Protein AF-A0AAN9S935-F1 (afdb_monomer)

Sequence (114 aa):
MKSKIKRIPAVYLKWLLQHFHIDMVIRKMLETLDDPFTRFLEPEKFRSLRSENRGVLTGVGLSIDYPTKADVQASGLVISASPRGLAYRVGVSSGDVILLIDDMGLYDAAERLQ

Organism: Psophocarpus tetragonolobus (NCBI:txid3891)

InterPro domains:
  IPR036034 PDZ superfamily [G3DSA:2.30.42.10] (58-105)
  IPR036034 PDZ superfamily [SSF50156] (33-109)

Structure (mmCIF, N/CA/C/O backbone):
data_AF-A0AAN9S935-F1
#
_entry.id   AF-A0AAN9S935-F1
#
loop_
_atom_site.group_PDB
_atom_site.id
_atom_site.type_symbol
_atom_site.label_atom_id
_atom_site.label_alt_id
_atom_site.label_comp_id
_atom_site.label_asym_id
_atom_site.label_entity_id
_atom_site.label_seq_id
_atom_site.pdbx_PDB_ins_code
_atom_site.Cartn_x
_atom_site.Cartn_y
_atom_site.Cartn_z
_atom_site.occupancy
_atom_site.B_iso_or_equiv
_atom_site.auth_seq_id
_atom_site.auth_comp_id
_atom_site.auth_asym_id
_atom_site.auth_atom_id
_atom_site.pdbx_PDB_model_num
ATOM 1 N N . MET A 1 1 ? 45.001 15.490 -39.716 1.00 47.94 1 MET A N 1
ATOM 2 C CA . MET A 1 1 ? 44.888 14.523 -38.600 1.00 47.94 1 MET A CA 1
ATOM 3 C C . MET A 1 1 ? 43.704 13.597 -38.894 1.00 47.94 1 MET A C 1
ATOM 5 O O . MET A 1 1 ? 42.574 14.057 -38.842 1.00 47.94 1 MET A O 1
ATOM 9 N N . LYS A 1 2 ? 43.922 12.354 -39.359 1.00 48.69 2 LYS A N 1
ATOM 10 C CA . LYS A 1 2 ? 42.815 11.457 -39.760 1.00 48.69 2 LYS A CA 1
ATOM 11 C C . LYS A 1 2 ? 42.207 10.803 -38.512 1.00 48.69 2 LYS A C 1
ATOM 13 O O . LYS A 1 2 ? 42.844 9.948 -37.904 1.00 48.69 2 LYS A O 1
ATOM 18 N N . SER A 1 3 ? 41.001 11.225 -38.129 1.00 48.75 3 SER A N 1
ATOM 19 C CA . SER A 1 3 ? 40.231 10.606 -37.044 1.00 48.75 3 SER A CA 1
ATOM 20 C C . SER A 1 3 ? 39.866 9.168 -37.426 1.00 48.75 3 SER A C 1
ATOM 22 O O . SER A 1 3 ? 39.207 8.932 -38.439 1.00 48.75 3 SER A O 1
ATOM 24 N N . LYS A 1 4 ? 40.339 8.187 -36.649 1.00 60.31 4 LYS A N 1
ATOM 25 C CA . LYS A 1 4 ? 39.969 6.776 -36.812 1.00 60.31 4 LYS A CA 1
ATOM 26 C C . LYS A 1 4 ? 38.577 6.573 -36.216 1.00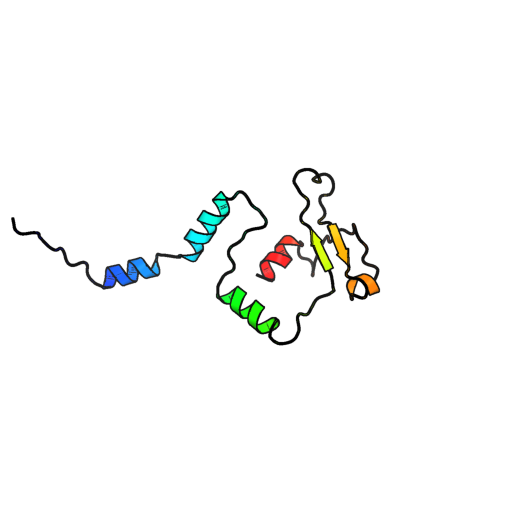 60.31 4 LYS A C 1
ATOM 28 O O . LYS A 1 4 ? 38.443 6.343 -35.019 1.00 60.31 4 LYS A O 1
ATOM 33 N N . ILE A 1 5 ? 37.546 6.629 -37.054 1.00 62.62 5 ILE A N 1
ATOM 34 C CA . ILE A 1 5 ? 36.191 6.221 -36.667 1.00 62.62 5 ILE A CA 1
ATOM 35 C C . ILE A 1 5 ? 36.204 4.695 -36.493 1.00 62.62 5 ILE A C 1
ATOM 37 O O . ILE A 1 5 ? 36.192 3.945 -37.469 1.00 62.62 5 ILE A O 1
ATOM 41 N N . LYS A 1 6 ? 36.272 4.219 -35.244 1.00 69.75 6 LYS A N 1
ATOM 42 C CA . LYS A 1 6 ? 36.051 2.805 -34.917 1.00 69.75 6 LYS A CA 1
ATOM 43 C C . LYS A 1 6 ? 34.551 2.526 -35.003 1.00 69.75 6 LYS 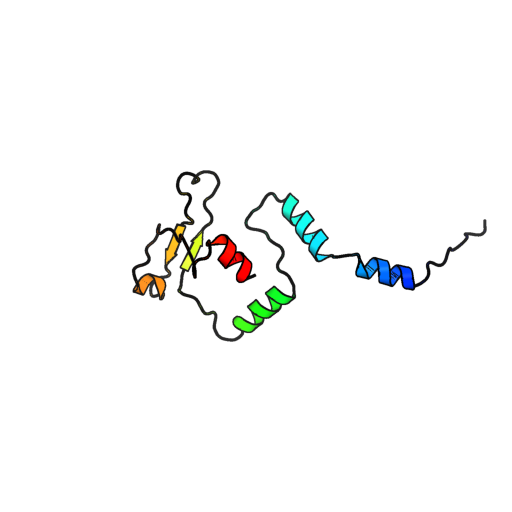A C 1
ATOM 45 O O . LYS A 1 6 ? 33.784 2.986 -34.164 1.00 69.75 6 LYS A O 1
ATOM 50 N N . ARG A 1 7 ? 34.132 1.782 -36.029 1.00 67.94 7 ARG A N 1
ATOM 51 C CA . ARG A 1 7 ? 32.761 1.269 -36.134 1.00 67.94 7 ARG A CA 1
ATOM 52 C C . ARG A 1 7 ? 32.551 0.186 -35.080 1.00 67.94 7 ARG A C 1
ATOM 54 O O . ARG A 1 7 ? 33.256 -0.820 -35.088 1.00 67.94 7 ARG A O 1
ATOM 61 N N . ILE A 1 8 ? 31.589 0.402 -34.188 1.00 74.62 8 ILE A N 1
ATOM 62 C CA . ILE A 1 8 ? 31.147 -0.610 -33.229 1.00 74.62 8 ILE A CA 1
ATOM 63 C C . ILE A 1 8 ? 30.151 -1.528 -33.956 1.00 74.62 8 ILE A C 1
ATOM 65 O O . ILE A 1 8 ? 29.198 -1.022 -34.552 1.00 74.62 8 ILE A O 1
ATOM 69 N N . PRO A 1 9 ? 30.358 -2.857 -33.958 1.00 79.06 9 PRO A N 1
ATOM 70 C CA . PRO A 1 9 ? 29.433 -3.785 -34.599 1.00 79.06 9 PRO A CA 1
ATOM 71 C C . PRO A 1 9 ? 28.035 -3.720 -33.964 1.00 79.06 9 PRO A C 1
ATOM 73 O O . PRO A 1 9 ? 27.910 -3.696 -32.742 1.00 79.06 9 PRO A O 1
ATOM 76 N N . ALA A 1 10 ? 26.975 -3.757 -34.779 1.00 73.25 10 ALA A N 1
ATOM 77 C CA . ALA A 1 10 ? 25.582 -3.630 -34.321 1.00 73.25 10 ALA A CA 1
ATOM 78 C C . ALA A 1 10 ? 25.161 -4.690 -33.280 1.00 73.25 10 ALA A C 1
ATOM 80 O O . ALA A 1 10 ? 24.263 -4.447 -32.475 1.00 73.25 10 ALA A O 1
ATOM 81 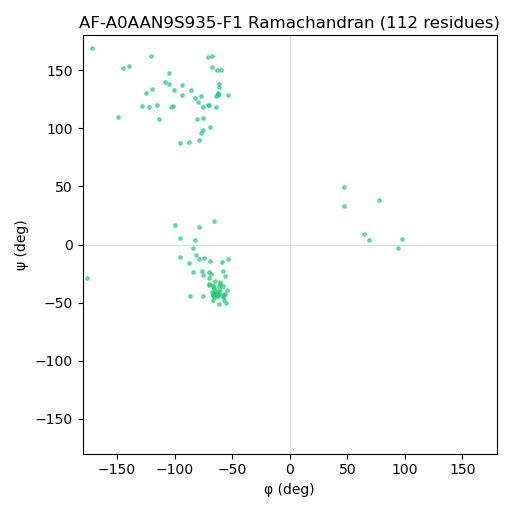N N . VAL A 1 11 ? 25.848 -5.839 -33.240 1.00 73.50 11 VAL A N 1
ATOM 82 C CA . VAL A 1 11 ? 25.644 -6.877 -32.214 1.00 73.50 11 VAL A CA 1
ATOM 83 C C . VAL A 1 11 ? 25.926 -6.361 -30.800 1.00 73.50 11 VAL A C 1
ATOM 85 O O . VAL A 1 11 ? 25.209 -6.726 -29.873 1.00 73.50 11 VAL A O 1
ATOM 88 N N . TYR A 1 12 ? 26.892 -5.449 -30.640 1.00 69.50 12 TYR A N 1
ATOM 89 C CA . TYR A 1 12 ? 27.175 -4.813 -29.355 1.00 69.50 12 TYR A CA 1
ATOM 90 C C . TYR A 1 12 ? 26.065 -3.853 -28.950 1.00 69.50 12 TYR A C 1
ATOM 92 O O . TYR A 1 12 ? 25.754 -3.782 -27.772 1.00 69.50 12 TYR A O 1
ATOM 100 N N . LEU A 1 13 ? 25.427 -3.162 -29.902 1.00 67.12 13 LEU A N 1
ATOM 101 C CA . LEU A 1 13 ? 24.303 -2.270 -29.607 1.00 67.12 13 LEU A CA 1
ATOM 102 C C . LEU A 1 13 ? 23.093 -3.063 -29.100 1.00 67.12 13 LEU A C 1
ATOM 104 O O . LEU A 1 13 ? 22.464 -2.668 -28.124 1.00 67.12 13 LEU A O 1
ATOM 108 N N . LYS A 1 14 ? 22.815 -4.221 -29.715 1.00 65.06 14 LYS A N 1
ATOM 109 C CA . LYS A 1 14 ? 21.776 -5.141 -29.240 1.00 65.06 14 LYS A CA 1
ATOM 110 C C . LYS A 1 14 ? 22.107 -5.667 -27.843 1.00 65.06 14 LYS A C 1
ATOM 112 O O . LYS A 1 14 ? 21.241 -5.628 -26.984 1.00 65.06 14 LYS A O 1
ATOM 117 N N . TRP A 1 15 ? 23.358 -6.062 -27.592 1.00 65.94 15 TRP A N 1
ATOM 118 C CA . TRP A 1 15 ? 23.833 -6.452 -26.259 1.00 65.94 15 TRP A CA 1
ATOM 119 C C . TRP A 1 15 ? 23.651 -5.336 -25.222 1.00 65.94 15 TRP A C 1
ATOM 121 O O . TRP A 1 15 ? 23.154 -5.594 -24.131 1.00 65.94 15 TRP A O 1
ATOM 131 N N . LEU A 1 16 ? 24.000 -4.097 -25.578 1.00 64.25 16 LEU A N 1
ATOM 132 C CA . LEU A 1 16 ? 23.916 -2.929 -24.700 1.00 64.25 16 LEU A CA 1
ATOM 133 C C . LEU A 1 16 ? 22.466 -2.600 -24.340 1.00 64.25 16 LEU A C 1
ATOM 135 O O . LEU A 1 16 ? 22.178 -2.339 -23.181 1.00 64.25 16 LEU A O 1
ATOM 139 N N . LEU A 1 17 ? 21.555 -2.686 -25.313 1.00 64.81 17 LEU A N 1
ATOM 140 C CA . LEU A 1 17 ? 20.118 -2.497 -25.101 1.00 64.81 17 LEU A CA 1
ATOM 141 C C . LEU A 1 17 ? 19.488 -3.646 -24.305 1.00 64.81 17 LEU A C 1
ATOM 143 O O . LEU A 1 17 ? 18.583 -3.406 -23.518 1.00 64.81 17 LEU A O 1
ATOM 147 N N . GLN A 1 18 ? 19.969 -4.880 -24.481 1.00 62.09 18 GLN A N 1
ATOM 148 C CA . GLN A 1 18 ? 19.436 -6.055 -23.785 1.00 62.09 18 GLN A CA 1
ATOM 149 C C . GLN A 1 18 ? 19.894 -6.143 -22.321 1.00 62.09 18 GLN A C 1
ATOM 151 O O . GLN A 1 18 ? 19.218 -6.777 -21.524 1.00 62.09 18 GLN A O 1
ATOM 156 N N . HIS A 1 19 ? 21.015 -5.502 -21.971 1.00 61.91 19 HIS A N 1
ATOM 157 C CA . HIS A 1 19 ? 21.522 -5.421 -20.594 1.00 61.91 19 HIS A CA 1
ATOM 158 C C . HIS A 1 19 ? 21.102 -4.135 -19.867 1.00 61.91 19 HIS A C 1
ATOM 160 O O . HIS A 1 19 ? 21.292 -4.029 -18.655 1.00 61.91 19 HIS A O 1
ATOM 166 N N . PHE A 1 20 ? 20.538 -3.150 -20.575 1.00 65.50 20 PHE A N 1
ATOM 167 C CA . PHE A 1 20 ? 20.028 -1.924 -19.962 1.00 65.50 20 PHE A CA 1
ATOM 168 C C . PHE A 1 20 ? 18.576 -2.112 -19.512 1.00 65.50 20 PHE A C 1
ATOM 170 O O . PHE A 1 20 ? 17.623 -1.818 -20.232 1.00 65.50 20 PHE A O 1
ATOM 177 N N . HIS A 1 21 ? 18.419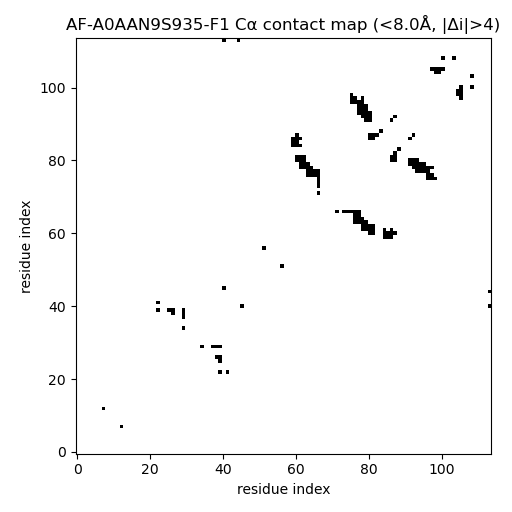 -2.588 -18.282 1.00 74.56 21 HIS A N 1
ATOM 178 C CA . HIS A 1 21 ? 17.138 -2.630 -17.584 1.00 74.56 21 HIS A CA 1
ATOM 179 C C . HIS A 1 21 ? 16.814 -1.229 -17.037 1.00 74.56 21 HIS A C 1
ATOM 181 O O . HIS A 1 21 ? 17.237 -0.859 -15.941 1.00 74.56 21 HIS A O 1
ATOM 187 N N . ILE A 1 22 ? 16.130 -0.403 -17.838 1.00 77.06 22 ILE A N 1
ATOM 188 C CA . ILE A 1 22 ? 15.746 0.980 -17.476 1.00 77.06 22 ILE A CA 1
ATOM 189 C C . ILE A 1 22 ? 14.900 1.008 -16.193 1.00 77.06 22 ILE A C 1
ATOM 191 O O . ILE A 1 22 ? 15.056 1.898 -15.363 1.00 77.06 22 ILE A O 1
ATOM 195 N N . ASP A 1 23 ? 14.051 0.008 -16.002 1.00 81.00 23 ASP A N 1
ATOM 196 C CA . ASP A 1 23 ? 13.268 -0.246 -14.794 1.00 81.00 23 ASP A CA 1
ATOM 197 C C . ASP A 1 23 ? 14.144 -0.366 -13.536 1.00 81.00 23 ASP A C 1
ATOM 199 O O . ASP A 1 23 ? 13.842 0.247 -12.512 1.00 81.00 23 ASP A O 1
ATOM 203 N N . MET A 1 24 ? 15.280 -1.064 -13.621 1.00 82.50 24 MET A N 1
ATOM 204 C CA . MET A 1 24 ? 16.230 -1.183 -12.511 1.00 82.50 24 MET A CA 1
ATOM 205 C C . MET A 1 24 ? 16.900 0.158 -12.184 1.00 82.50 24 MET A C 1
ATOM 207 O O . MET A 1 24 ? 17.134 0.466 -11.015 1.00 82.50 24 MET A O 1
ATOM 211 N N . VAL A 1 25 ? 17.190 0.972 -13.204 1.00 87.75 25 VAL A N 1
ATOM 212 C CA . VAL A 1 25 ? 17.748 2.320 -13.013 1.00 87.75 25 VAL A CA 1
ATOM 213 C C . VAL A 1 25 ? 16.733 3.221 -12.314 1.00 87.75 25 VAL A C 1
ATOM 215 O O . VAL A 1 25 ? 17.088 3.887 -11.346 1.00 87.75 25 VAL A O 1
ATOM 218 N N . ILE A 1 26 ? 15.468 3.197 -12.743 1.00 85.62 26 ILE A N 1
ATOM 219 C CA . ILE A 1 26 ? 14.406 3.997 -12.120 1.00 85.62 26 ILE A CA 1
ATOM 220 C C . ILE A 1 26 ? 14.199 3.570 -10.664 1.00 85.62 26 ILE A C 1
ATOM 222 O O . ILE A 1 26 ? 14.148 4.432 -9.795 1.00 85.62 26 ILE A O 1
ATOM 226 N N . ARG A 1 27 ? 14.155 2.263 -10.370 1.00 85.50 27 ARG A N 1
ATOM 227 C CA . ARG A 1 27 ? 14.051 1.754 -8.989 1.00 85.50 27 ARG A CA 1
ATOM 228 C C . ARG A 1 27 ? 15.166 2.302 -8.095 1.00 85.50 27 ARG A C 1
ATOM 230 O O . ARG A 1 27 ? 14.866 2.902 -7.069 1.00 85.50 27 ARG A O 1
ATOM 237 N N . LYS A 1 28 ? 16.423 2.213 -8.541 1.00 86.31 28 LYS A N 1
ATOM 238 C CA . LYS A 1 28 ? 17.575 2.768 -7.809 1.00 86.31 28 LYS A CA 1
ATOM 239 C C . LYS A 1 28 ? 17.508 4.281 -7.630 1.00 86.31 28 LYS A C 1
ATOM 241 O O . LYS A 1 28 ? 17.954 4.791 -6.613 1.00 86.31 28 LYS A O 1
ATOM 246 N N . MET A 1 29 ? 16.979 5.016 -8.608 1.00 90.00 29 MET A N 1
ATOM 247 C CA . MET A 1 29 ? 16.779 6.460 -8.467 1.00 90.00 29 MET A CA 1
ATOM 248 C C . MET A 1 29 ? 15.726 6.774 -7.400 1.00 90.00 29 MET A C 1
ATOM 250 O O . MET A 1 29 ? 15.944 7.660 -6.580 1.00 90.00 29 MET A O 1
ATOM 254 N N . LEU A 1 30 ? 14.610 6.042 -7.376 1.00 87.81 30 LEU A N 1
ATOM 255 C CA . LEU A 1 30 ? 13.554 6.244 -6.379 1.00 87.81 30 LEU A CA 1
ATOM 256 C C . LEU A 1 30 ? 14.007 5.881 -4.959 1.00 87.81 30 LEU A C 1
ATOM 258 O O . LEU A 1 30 ? 13.644 6.585 -4.025 1.00 87.81 30 LEU A O 1
ATOM 262 N N . GLU A 1 31 ? 14.862 4.866 -4.795 1.00 85.44 31 GLU A N 1
ATOM 263 C CA . GLU A 1 31 ? 15.471 4.526 -3.495 1.00 85.44 31 GLU A CA 1
ATOM 264 C C . GLU A 1 31 ? 16.234 5.707 -2.868 1.00 85.44 31 GLU A C 1
ATOM 266 O O . GLU A 1 31 ? 16.320 5.805 -1.647 1.00 85.44 31 GLU A O 1
ATOM 271 N N . THR A 1 32 ? 16.751 6.644 -3.674 1.00 88.56 32 THR A N 1
ATOM 272 C CA . THR A 1 32 ? 17.462 7.824 -3.147 1.00 88.56 32 THR A CA 1
ATOM 273 C C . THR A 1 32 ? 16.549 8.879 -2.524 1.00 88.56 32 THR A C 1
ATOM 275 O O . THR A 1 32 ? 17.048 9.796 -1.875 1.00 88.56 32 THR A O 1
ATOM 278 N N . LEU A 1 33 ? 15.229 8.769 -2.711 1.00 86.62 33 LEU A N 1
ATOM 279 C CA . LEU A 1 33 ? 14.261 9.725 -2.172 1.00 86.62 33 LEU A CA 1
ATOM 280 C C . LEU A 1 33 ? 13.969 9.503 -0.678 1.00 86.62 33 LEU A C 1
ATOM 282 O O . LEU A 1 33 ? 13.358 10.377 -0.072 1.00 86.62 33 LEU A O 1
ATOM 286 N N . ASP A 1 34 ? 14.385 8.364 -0.097 1.00 77.75 34 ASP A N 1
ATOM 287 C CA . ASP A 1 34 ? 14.010 7.916 1.265 1.00 77.75 34 ASP A CA 1
ATOM 288 C C . ASP A 1 34 ? 12.491 8.038 1.530 1.00 77.75 34 ASP A C 1
ATOM 290 O O . ASP A 1 34 ? 12.042 8.330 2.638 1.00 77.75 34 ASP A O 1
ATOM 294 N N . ASP A 1 35 ? 11.689 7.843 0.477 1.00 78.94 35 ASP A N 1
ATOM 295 C CA . ASP A 1 35 ? 10.239 8.012 0.490 1.00 78.94 35 ASP A CA 1
ATOM 296 C C . ASP A 1 35 ? 9.535 6.658 0.281 1.00 78.94 35 ASP A C 1
ATOM 298 O O . ASP A 1 35 ? 9.528 6.139 -0.840 1.00 78.94 35 ASP A O 1
ATOM 302 N N . PRO A 1 36 ? 8.904 6.078 1.320 1.00 73.62 36 PRO A N 1
ATOM 303 C CA . PRO A 1 36 ? 8.216 4.791 1.213 1.00 73.62 36 PRO A CA 1
ATOM 304 C C . PRO A 1 36 ? 6.944 4.851 0.352 1.00 73.62 36 PRO A C 1
ATOM 306 O O . PRO A 1 36 ? 6.411 3.806 -0.028 1.00 73.62 36 PRO A O 1
ATOM 309 N N . PHE A 1 37 ? 6.442 6.049 0.039 1.00 74.06 37 PHE A N 1
ATOM 310 C CA . PHE A 1 37 ? 5.223 6.240 -0.746 1.00 74.06 37 PHE A CA 1
ATOM 311 C C . PHE A 1 37 ? 5.481 6.269 -2.254 1.00 74.06 37 PHE A C 1
ATOM 313 O O . PHE A 1 37 ? 4.551 6.088 -3.046 1.00 74.06 37 PHE A O 1
ATOM 320 N N . THR A 1 38 ? 6.737 6.445 -2.668 1.00 82.38 38 THR A N 1
ATOM 321 C CA . THR A 1 38 ? 7.114 6.523 -4.076 1.00 82.38 38 THR A CA 1
ATOM 322 C C . THR A 1 38 ? 7.749 5.216 -4.540 1.00 82.38 38 THR A C 1
ATOM 324 O O . THR A 1 38 ? 8.814 4.815 -4.084 1.00 82.38 38 THR A O 1
ATOM 327 N N . ARG A 1 39 ? 7.120 4.552 -5.517 1.00 82.31 39 ARG A N 1
ATOM 328 C CA . ARG A 1 39 ? 7.641 3.312 -6.111 1.00 82.31 39 ARG A CA 1
ATOM 329 C C . ARG A 1 39 ? 7.457 3.262 -7.619 1.00 82.31 39 ARG A C 1
ATOM 331 O O . ARG A 1 39 ? 6.531 3.854 -8.170 1.00 82.31 39 ARG A O 1
ATOM 338 N N . PHE A 1 40 ? 8.327 2.505 -8.283 1.00 86.25 40 PHE A N 1
ATOM 339 C CA . PHE A 1 40 ? 8.191 2.236 -9.709 1.00 86.25 40 PHE A CA 1
ATOM 340 C C . PHE A 1 40 ? 7.111 1.178 -9.942 1.00 86.25 40 PHE A C 1
ATOM 342 O O . PHE A 1 40 ? 7.154 0.096 -9.358 1.00 86.25 40 PHE A O 1
ATOM 349 N N . LEU A 1 41 ? 6.164 1.490 -10.823 1.00 84.75 41 LEU A N 1
ATOM 350 C CA . LEU A 1 41 ? 5.132 0.566 -11.272 1.00 84.75 41 LEU A CA 1
ATOM 351 C C . LEU A 1 41 ? 5.506 0.032 -12.656 1.00 84.75 41 LEU A C 1
ATOM 353 O O . LEU A 1 41 ? 5.628 0.799 -13.612 1.00 84.75 41 LEU A O 1
ATOM 357 N N . GLU A 1 42 ? 5.690 -1.282 -12.768 1.00 84.69 42 GLU A N 1
ATOM 358 C CA . GLU A 1 42 ? 6.126 -1.891 -14.026 1.00 84.69 42 GLU A CA 1
ATOM 359 C C . GLU A 1 42 ? 5.048 -1.783 -15.120 1.00 84.69 42 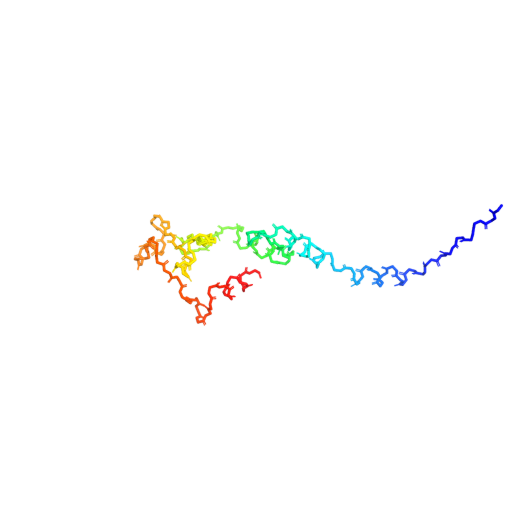GLU A C 1
ATOM 361 O O . GLU A 1 42 ? 3.849 -1.759 -14.828 1.00 84.69 42 GLU A O 1
ATOM 366 N N . PRO A 1 43 ? 5.429 -1.756 -16.409 1.00 84.12 43 PRO A N 1
ATOM 367 C CA . PRO A 1 43 ? 4.469 -1.570 -17.498 1.00 84.12 43 PRO A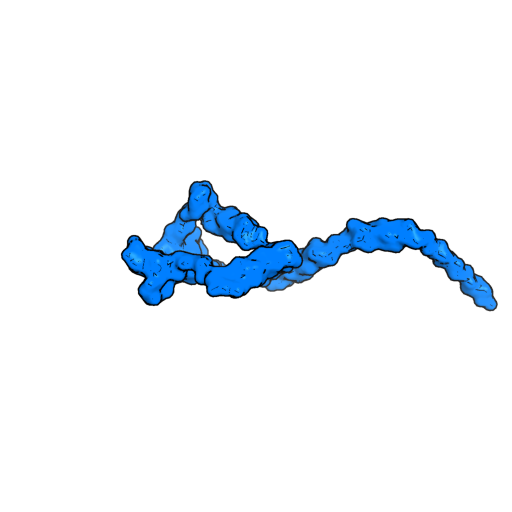 CA 1
ATOM 368 C C . PRO A 1 43 ? 3.382 -2.652 -17.588 1.00 84.12 43 PRO A C 1
ATOM 370 O O . PRO A 1 43 ? 2.265 -2.374 -18.023 1.00 84.12 43 PRO A O 1
ATOM 373 N N . GLU A 1 44 ? 3.690 -3.898 -17.227 1.00 81.19 44 GLU A N 1
ATOM 374 C CA . GLU A 1 44 ? 2.712 -4.997 -17.182 1.00 81.19 44 GLU A CA 1
ATOM 375 C C . GLU A 1 44 ? 1.674 -4.762 -16.087 1.00 81.19 44 GLU A C 1
ATOM 377 O O . GLU A 1 44 ? 0.478 -4.752 -16.368 1.00 81.19 44 GLU A O 1
ATOM 382 N N . LYS A 1 45 ? 2.152 -4.412 -14.897 1.00 75.81 45 LYS A N 1
ATOM 383 C CA . LYS A 1 45 ? 1.371 -4.044 -13.716 1.00 75.81 45 LYS A CA 1
ATOM 384 C C . LYS A 1 45 ? 0.439 -2.863 -13.982 1.00 75.81 45 LYS A C 1
ATOM 386 O O . LYS A 1 45 ? -0.769 -2.930 -13.766 1.00 75.81 45 LYS A O 1
ATOM 391 N N . PHE A 1 46 ? 0.968 -1.800 -14.588 1.00 82.25 46 PHE A N 1
ATOM 392 C CA . PHE A 1 46 ? 0.171 -0.645 -15.008 1.00 82.25 46 PHE A CA 1
ATOM 393 C C . PHE A 1 46 ? -0.919 -1.016 -16.023 1.00 82.25 46 PHE A C 1
ATOM 395 O O . PHE A 1 46 ? -2.030 -0.483 -15.968 1.00 82.25 46 PHE A O 1
ATOM 402 N N . ARG A 1 47 ? -0.631 -1.935 -16.956 1.00 80.25 47 ARG A N 1
ATOM 403 C CA . ARG A 1 47 ? -1.626 -2.417 -17.925 1.00 80.25 47 ARG A CA 1
ATOM 404 C C . ARG A 1 47 ? -2.730 -3.227 -17.251 1.00 80.25 47 ARG A C 1
ATOM 406 O O . ARG A 1 47 ? -3.884 -3.003 -17.612 1.00 80.25 47 ARG A O 1
ATOM 413 N N . SER A 1 48 ? -2.404 -4.085 -16.286 1.00 74.31 48 SER A N 1
ATOM 414 C CA . SER A 1 48 ? -3.387 -4.828 -15.484 1.00 74.31 48 SER A CA 1
ATOM 415 C C . SER A 1 48 ? -4.290 -3.876 -14.701 1.00 74.31 48 SER A C 1
ATOM 417 O O . SER A 1 48 ? -5.500 -3.891 -14.915 1.00 74.31 48 SER A O 1
ATOM 419 N N . LEU A 1 49 ? -3.711 -2.926 -13.954 1.00 75.88 49 LEU A N 1
ATOM 420 C CA . LEU A 1 49 ? -4.469 -1.903 -13.218 1.00 75.88 49 LEU A CA 1
ATOM 421 C C . LEU A 1 49 ? -5.388 -1.083 -14.131 1.00 75.88 49 LEU A C 1
ATOM 423 O O . LEU A 1 49 ? -6.546 -0.824 -13.811 1.00 75.88 49 LEU A O 1
ATOM 427 N N . ARG A 1 50 ? -4.902 -0.669 -15.306 1.00 70.88 50 ARG A N 1
ATOM 428 C CA . ARG A 1 50 ? -5.717 0.079 -16.274 1.00 70.88 50 ARG A CA 1
ATOM 429 C C . ARG A 1 50 ? -6.798 -0.793 -16.917 1.00 70.88 50 ARG A C 1
ATOM 431 O O . ARG A 1 50 ? -7.816 -0.270 -17.363 1.00 70.88 50 ARG A O 1
ATOM 438 N N . SER A 1 51 ? -6.562 -2.096 -17.041 1.00 65.06 51 SER A N 1
ATOM 439 C CA . SER A 1 51 ? -7.523 -3.045 -17.598 1.00 65.06 51 SER A CA 1
ATOM 440 C C . SER A 1 51 ? -8.649 -3.352 -16.615 1.00 65.06 51 SER A C 1
ATOM 442 O O . SER A 1 51 ? -9.807 -3.305 -17.015 1.00 65.06 51 SER A O 1
ATOM 444 N N . GLU A 1 52 ? -8.327 -3.583 -15.344 1.00 59.59 52 GLU A N 1
ATOM 445 C CA . GLU A 1 52 ? -9.300 -3.790 -14.262 1.00 59.59 52 GLU A CA 1
ATOM 446 C C . GLU A 1 52 ? -10.147 -2.530 -14.027 1.00 59.59 52 GLU A C 1
ATOM 448 O O . GLU A 1 52 ? -11.371 -2.594 -13.938 1.00 59.59 52 GLU A O 1
ATOM 453 N N . ASN A 1 53 ? -9.527 -1.349 -14.090 1.00 59.03 53 ASN A N 1
ATOM 454 C CA . ASN A 1 53 ? -10.219 -0.077 -13.867 1.00 59.03 53 ASN A CA 1
ATOM 455 C C . ASN A 1 53 ? -10.978 0.463 -15.092 1.00 59.03 53 ASN A C 1
ATOM 457 O O . ASN A 1 53 ? -11.553 1.549 -15.028 1.00 59.03 53 ASN A O 1
ATOM 461 N N . ARG A 1 54 ? -11.027 -0.275 -16.212 1.00 57.50 54 ARG A N 1
ATOM 462 C CA . ARG A 1 54 ? -11.767 0.124 -17.428 1.00 57.50 54 ARG A CA 1
ATOM 463 C C . ARG A 1 54 ? -13.284 -0.110 -17.350 1.00 57.50 54 ARG A C 1
ATOM 465 O O . ARG A 1 54 ? -13.958 -0.036 -18.376 1.00 57.50 54 ARG A O 1
ATOM 472 N N . GLY A 1 55 ? -13.829 -0.343 -16.154 1.00 51.31 55 GLY A N 1
ATOM 473 C CA . GLY A 1 55 ? -15.277 -0.431 -15.962 1.00 51.31 55 GLY A CA 1
ATOM 474 C C . GLY A 1 55 ? -15.766 -0.609 -14.526 1.00 51.31 55 GLY A C 1
ATOM 475 O O . GLY A 1 55 ? -16.861 -0.143 -14.229 1.00 51.31 55 GLY A O 1
ATOM 476 N N . VAL A 1 56 ? -14.995 -1.225 -13.621 1.00 53.16 56 VAL A N 1
ATOM 477 C CA . VAL A 1 56 ? -15.385 -1.383 -12.208 1.00 53.16 56 VAL A CA 1
ATOM 478 C C . VAL A 1 56 ? -14.127 -1.379 -11.345 1.00 53.16 56 VAL A C 1
ATOM 480 O O . VAL A 1 56 ? -13.358 -2.330 -11.370 1.00 53.16 56 VAL A O 1
ATOM 483 N N . LEU A 1 57 ? -13.920 -0.318 -10.566 1.00 57.41 57 LEU A N 1
ATOM 484 C CA . LEU A 1 57 ? -12.917 -0.334 -9.505 1.00 57.41 57 LEU A CA 1
ATOM 485 C C . LEU A 1 57 ? -13.498 -1.179 -8.362 1.00 57.41 57 LEU A C 1
ATOM 487 O O . LEU A 1 57 ? -14.378 -0.726 -7.631 1.00 57.41 57 LEU A O 1
ATOM 491 N N . THR A 1 58 ? -13.109 -2.452 -8.287 1.00 65.00 58 THR A N 1
ATOM 492 C CA . THR A 1 58 ? -13.607 -3.384 -7.268 1.00 65.00 58 THR A CA 1
ATOM 493 C C . THR A 1 58 ? -12.776 -3.268 -5.998 1.00 65.00 58 THR A C 1
ATOM 495 O O . THR A 1 58 ? -11.551 -3.299 -6.049 1.00 65.00 58 THR A O 1
ATOM 498 N N . GLY A 1 59 ? -13.434 -3.174 -4.846 1.00 75.69 59 GLY A N 1
ATOM 499 C CA . GLY A 1 59 ? -12.765 -3.156 -3.552 1.00 75.69 59 GLY A CA 1
ATOM 500 C C . GLY A 1 59 ? -13.757 -3.246 -2.400 1.00 75.69 59 GLY A C 1
ATOM 501 O O . GLY A 1 59 ? -14.966 -3.099 -2.581 1.00 75.69 59 GLY A O 1
ATOM 502 N N . VAL A 1 60 ? -13.242 -3.471 -1.194 1.00 83.69 60 VAL A N 1
ATOM 503 C CA . VAL A 1 60 ? -14.058 -3.555 0.029 1.00 83.69 60 VAL A CA 1
ATOM 504 C C . VAL A 1 60 ? -14.359 -2.185 0.656 1.00 83.69 60 VAL A C 1
ATOM 506 O O . VAL A 1 60 ? -15.118 -2.101 1.619 1.00 83.69 60 VAL A O 1
ATOM 509 N N . GLY A 1 61 ? -13.825 -1.099 0.086 1.00 82.38 61 GLY A N 1
ATOM 510 C CA . GLY A 1 61 ? -14.005 0.265 0.593 1.00 82.38 61 GLY A CA 1
ATOM 511 C C . GLY A 1 61 ? -13.127 0.571 1.804 1.00 82.38 61 GLY A C 1
ATOM 512 O O . GLY A 1 61 ? -13.594 1.225 2.733 1.00 82.38 61 GLY A O 1
ATOM 513 N N . LEU A 1 62 ? -11.891 0.071 1.800 1.00 83.56 62 LEU A N 1
ATOM 514 C CA . LEU A 1 62 ? -10.879 0.365 2.808 1.00 83.56 62 LEU A CA 1
ATOM 515 C C . LEU A 1 62 ? -9.835 1.327 2.255 1.00 83.56 62 LEU A C 1
ATOM 517 O O . LEU A 1 62 ? -9.377 1.160 1.126 1.00 83.56 62 LEU A O 1
ATOM 521 N N .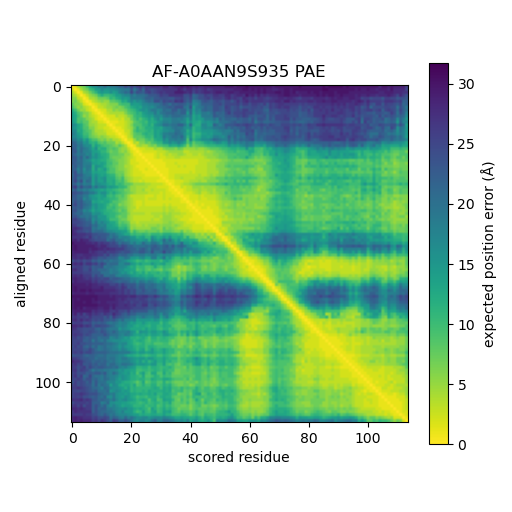 SER A 1 63 ? -9.446 2.283 3.086 1.00 80.06 63 SER A N 1
ATOM 522 C CA . SER A 1 63 ? -8.238 3.079 2.922 1.00 80.06 63 SER A CA 1
ATOM 523 C C . SER A 1 63 ? -7.234 2.638 3.976 1.00 80.06 63 SER A C 1
ATOM 525 O O . SER A 1 63 ? -7.609 2.342 5.112 1.00 80.06 63 SER A O 1
ATOM 527 N N . ILE A 1 64 ? -5.971 2.563 3.576 1.00 77.12 64 ILE A N 1
ATOM 528 C CA . ILE A 1 64 ? -4.874 2.075 4.401 1.00 77.12 64 ILE A CA 1
ATOM 529 C C . ILE A 1 64 ? -3.848 3.200 4.482 1.00 77.12 64 ILE A C 1
ATOM 531 O O . ILE A 1 64 ? -3.292 3.587 3.453 1.00 77.12 64 ILE A O 1
ATOM 535 N N . ASP A 1 65 ? -3.595 3.691 5.692 1.00 71.81 65 ASP A N 1
ATOM 536 C CA . ASP A 1 65 ? -2.583 4.711 5.944 1.00 71.81 65 ASP A CA 1
ATOM 537 C C . ASP A 1 65 ? -1.309 4.069 6.500 1.00 71.81 65 ASP A C 1
ATOM 539 O O . ASP A 1 65 ? -1.350 3.241 7.416 1.00 71.81 65 ASP A O 1
ATOM 543 N N . TYR A 1 66 ? -0.156 4.454 5.948 1.00 63.62 66 TYR A N 1
ATOM 544 C CA . TYR A 1 66 ? 1.133 4.021 6.481 1.00 63.62 66 TYR A CA 1
ATOM 545 C C . TYR A 1 66 ? 1.477 4.878 7.706 1.00 63.62 66 TYR A C 1
ATOM 547 O O . TYR A 1 66 ? 1.547 6.105 7.578 1.00 63.62 66 TYR A O 1
ATOM 555 N N . PRO A 1 67 ? 1.713 4.271 8.883 1.00 57.56 67 PRO A N 1
ATOM 556 C CA . PRO A 1 67 ? 2.086 5.021 10.071 1.00 57.56 67 PRO A CA 1
ATOM 557 C C . PRO A 1 67 ? 3.415 5.739 9.818 1.00 57.56 67 PRO A C 1
ATOM 559 O O . PRO A 1 67 ? 4.389 5.149 9.343 1.00 57.56 67 PRO A O 1
ATOM 562 N N . THR A 1 68 ? 3.460 7.038 10.112 1.00 55.94 68 THR A N 1
ATOM 563 C CA . THR A 1 68 ? 4.715 7.796 10.053 1.00 55.94 68 THR A CA 1
ATOM 564 C C . THR A 1 68 ? 5.634 7.376 11.205 1.00 55.94 68 THR A C 1
ATOM 566 O O . THR A 1 68 ? 5.180 6.821 12.204 1.00 55.94 68 THR A O 1
ATOM 569 N N . LYS A 1 69 ? 6.944 7.654 11.105 1.00 53.22 69 LYS A N 1
ATOM 570 C CA . LYS A 1 69 ? 7.965 7.284 12.116 1.00 53.22 69 LYS A CA 1
ATOM 571 C C . LYS A 1 69 ? 7.648 7.752 13.560 1.00 53.22 69 LYS A C 1
ATOM 573 O O . LYS A 1 69 ? 8.307 7.294 14.488 1.00 53.22 69 LYS A O 1
ATOM 578 N N . ALA A 1 70 ? 6.670 8.638 13.766 1.00 51.81 70 ALA A N 1
ATOM 579 C CA . ALA A 1 70 ? 6.202 9.071 15.086 1.00 51.81 70 ALA A CA 1
ATOM 580 C C . ALA A 1 70 ? 5.159 8.124 15.722 1.00 51.81 70 ALA A C 1
ATOM 582 O O . ALA A 1 70 ? 5.070 8.064 16.945 1.00 51.81 70 ALA A O 1
ATOM 583 N N . ASP A 1 71 ? 4.437 7.338 14.917 1.00 52.69 71 ASP A N 1
ATOM 584 C CA . ASP A 1 71 ? 3.339 6.453 15.343 1.00 52.69 71 ASP A CA 1
ATOM 585 C C . ASP A 1 71 ? 3.768 4.983 15.486 1.00 52.69 71 ASP A C 1
ATOM 587 O O . ASP A 1 71 ? 2.942 4.080 15.563 1.00 52.69 71 ASP A O 1
ATOM 591 N N . VAL A 1 72 ? 5.078 4.722 15.568 1.00 46.94 72 VAL A N 1
ATOM 592 C CA . VAL A 1 72 ? 5.698 3.377 15.565 1.00 46.94 72 VAL A CA 1
ATOM 593 C C . VAL A 1 72 ? 5.222 2.468 16.712 1.00 46.94 72 VAL A C 1
ATOM 595 O O . VAL A 1 72 ? 5.399 1.252 16.647 1.00 46.94 72 VAL A O 1
ATOM 598 N N . GLN A 1 73 ? 4.574 3.017 17.746 1.00 45.94 73 GLN A N 1
ATOM 599 C CA . GLN A 1 73 ? 3.931 2.201 18.785 1.00 45.94 73 GLN A CA 1
ATOM 600 C C . GLN A 1 73 ? 2.682 1.461 18.281 1.00 45.94 73 GLN A C 1
ATOM 602 O O . GLN A 1 73 ? 2.341 0.413 18.823 1.00 45.94 73 GLN A O 1
ATOM 607 N N . ALA A 1 74 ? 2.038 1.949 17.221 1.00 47.38 74 ALA A N 1
ATOM 608 C CA . ALA A 1 74 ? 1.011 1.228 16.492 1.00 47.38 74 ALA A CA 1
ATOM 609 C C . ALA A 1 74 ? 1.675 0.534 15.298 1.00 47.38 74 ALA A C 1
ATOM 611 O O . ALA A 1 74 ? 1.730 1.057 14.190 1.00 47.38 74 ALA A O 1
ATOM 612 N N . SER A 1 75 ? 2.188 -0.676 15.507 1.00 50.28 75 SER A N 1
ATOM 613 C CA . SER A 1 75 ? 2.739 -1.535 14.444 1.00 50.28 75 SER A CA 1
ATOM 614 C C . SER A 1 75 ? 1.680 -2.011 13.426 1.00 50.28 75 SER A C 1
ATOM 616 O O . SER A 1 75 ? 1.879 -3.011 12.742 1.00 50.28 75 SER A O 1
ATOM 618 N N . GLY A 1 76 ? 0.541 -1.324 13.343 1.00 52.41 76 GLY A N 1
ATOM 619 C CA . GLY A 1 76 ? -0.595 -1.638 12.498 1.00 52.41 76 GLY A CA 1
ATOM 620 C C . GLY A 1 76 ? -0.949 -0.441 11.631 1.00 52.41 76 GLY A C 1
ATOM 621 O O . GLY A 1 76 ? -1.058 0.677 12.128 1.00 52.41 76 GLY A O 1
ATOM 622 N N . LEU A 1 77 ? -1.108 -0.675 10.328 1.00 61.38 77 LEU A N 1
ATOM 623 C CA . LEU A 1 77 ? -1.626 0.346 9.426 1.00 61.38 77 LEU A CA 1
ATOM 624 C C . LEU A 1 77 ? -3.043 0.711 9.860 1.00 61.38 77 LEU A C 1
ATOM 626 O O . LEU A 1 77 ? -3.875 -0.174 10.061 1.00 61.38 77 LEU A O 1
ATOM 630 N N . VAL A 1 78 ? -3.295 2.009 10.022 1.00 60.19 78 VAL A N 1
ATOM 631 C CA . VAL A 1 78 ? -4.617 2.512 10.386 1.00 60.19 78 VAL A CA 1
ATOM 632 C C . VAL A 1 78 ? -5.517 2.330 9.179 1.00 60.19 78 VAL A C 1
ATOM 634 O O . VAL A 1 78 ? -5.263 2.857 8.095 1.00 60.19 78 VAL A O 1
ATOM 637 N N . ILE A 1 79 ? -6.571 1.552 9.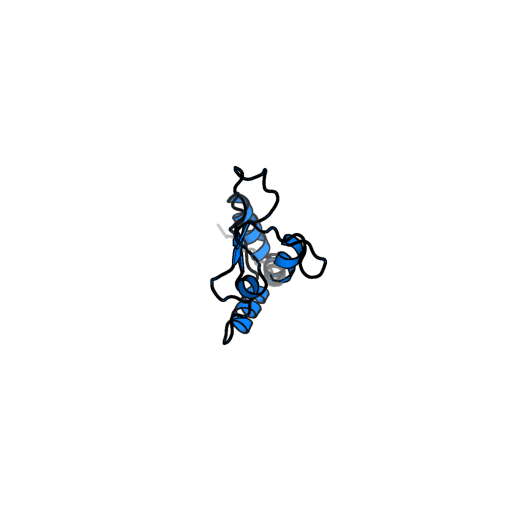374 1.00 73.31 79 ILE A N 1
ATOM 638 C CA . ILE A 1 79 ? -7.592 1.341 8.363 1.00 73.31 79 ILE A CA 1
ATOM 639 C C . ILE A 1 79 ? -8.699 2.347 8.597 1.00 73.31 79 ILE A C 1
ATOM 641 O O . ILE A 1 79 ? -9.128 2.540 9.732 1.00 73.31 79 ILE A O 1
ATOM 645 N N . SER A 1 80 ? -9.203 2.946 7.524 1.00 76.81 80 SER A N 1
ATOM 646 C CA . SER A 1 80 ? -10.494 3.627 7.542 1.00 76.81 80 SER A CA 1
ATOM 647 C C . SER A 1 80 ? -11.436 2.984 6.529 1.00 76.81 80 SER A C 1
ATOM 649 O O . SER A 1 80 ? -11.071 2.692 5.390 1.00 76.81 80 SER A O 1
ATOM 651 N N . ALA A 1 81 ? -12.671 2.727 6.957 1.00 83.12 81 ALA A N 1
ATOM 652 C CA . ALA A 1 81 ? -13.711 2.204 6.088 1.00 83.12 81 ALA A CA 1
ATOM 653 C C . ALA A 1 81 ? -14.530 3.361 5.504 1.00 83.12 81 ALA A C 1
ATOM 655 O O . ALA A 1 81 ? -15.039 4.216 6.230 1.00 83.12 81 ALA A O 1
ATOM 656 N N . SER A 1 82 ? -14.689 3.376 4.181 1.00 82.25 82 SER A N 1
ATOM 657 C CA . SER A 1 82 ? -15.551 4.342 3.504 1.00 82.25 82 SER A CA 1
ATOM 658 C C . SER A 1 82 ? -17.003 4.172 3.967 1.00 82.25 82 SER A C 1
ATOM 660 O O . SER A 1 82 ? -17.498 3.037 4.009 1.00 82.25 82 SER A O 1
ATOM 662 N N . PRO A 1 83 ? -17.731 5.267 4.260 1.00 78.69 83 PRO A N 1
ATOM 663 C CA . PRO A 1 83 ? -19.138 5.188 4.631 1.00 78.69 83 PRO A CA 1
ATOM 664 C C . PRO A 1 83 ? -19.936 4.404 3.583 1.00 78.69 83 PRO A C 1
ATOM 666 O O . PRO A 1 83 ? -19.861 4.698 2.393 1.00 78.69 83 PRO A O 1
ATOM 669 N N . ARG A 1 84 ? -20.717 3.408 4.029 1.00 81.31 84 ARG A N 1
ATOM 670 C CA . ARG A 1 84 ? -21.496 2.474 3.180 1.00 81.31 84 ARG A CA 1
ATOM 671 C C . ARG A 1 84 ? -20.675 1.469 2.348 1.00 81.31 84 ARG A C 1
ATOM 673 O O . ARG A 1 84 ? -21.283 0.696 1.608 1.00 81.31 84 ARG A O 1
ATOM 680 N N . GLY A 1 85 ? -19.348 1.424 2.487 1.00 82.12 85 GLY A N 1
ATOM 681 C CA . GLY A 1 85 ? -18.493 0.396 1.879 1.00 82.12 85 GLY A CA 1
ATOM 682 C C . GLY A 1 85 ? -18.722 -0.999 2.473 1.00 82.12 85 GLY A C 1
ATOM 683 O O . GLY A 1 85 ? -19.287 -1.133 3.559 1.00 82.12 85 GLY A O 1
ATOM 684 N N . LEU A 1 86 ? -18.288 -2.056 1.777 1.00 86.62 86 LEU A N 1
ATOM 685 C CA . LEU A 1 86 ? -18.461 -3.442 2.241 1.00 86.62 86 LEU A CA 1
ATOM 686 C C . LEU A 1 86 ? -17.817 -3.668 3.614 1.00 86.62 86 LEU A C 1
ATOM 688 O O . LEU A 1 86 ? -18.460 -4.236 4.490 1.00 86.62 86 LEU A O 1
ATOM 692 N N . ALA A 1 87 ? -16.605 -3.149 3.820 1.00 87.12 87 ALA A N 1
ATOM 693 C CA . ALA A 1 87 ? -15.879 -3.238 5.081 1.00 87.12 87 ALA A CA 1
ATOM 694 C C . ALA A 1 87 ? -16.625 -2.555 6.241 1.00 87.12 87 ALA A C 1
ATOM 696 O O . ALA A 1 87 ? -16.777 -3.143 7.308 1.00 87.12 87 ALA A O 1
ATOM 697 N N . TYR A 1 88 ? -17.196 -1.369 6.002 1.00 87.31 88 TYR A N 1
ATOM 698 C CA . TYR A 1 88 ? -18.039 -0.683 6.986 1.00 87.31 88 TYR A CA 1
ATOM 699 C C . TYR A 1 88 ? -19.278 -1.519 7.348 1.00 87.31 88 TYR A C 1
ATOM 701 O O . TYR A 1 88 ? -19.657 -1.619 8.511 1.00 87.31 88 TYR A O 1
ATOM 709 N N . ARG A 1 89 ? -19.906 -2.167 6.356 1.00 88.75 89 ARG A N 1
ATOM 710 C CA . ARG A 1 89 ? -21.111 -2.994 6.561 1.00 88.75 89 ARG A CA 1
ATOM 711 C C . ARG A 1 89 ? -20.843 -4.269 7.360 1.00 88.75 89 ARG A C 1
ATOM 713 O O . ARG A 1 89 ? -21.775 -4.775 7.976 1.00 88.75 89 ARG A O 1
ATOM 720 N N . VAL A 1 90 ? -19.611 -4.775 7.346 1.00 89.06 90 VAL A N 1
ATOM 721 C CA . VAL A 1 90 ? -19.192 -5.937 8.150 1.00 89.06 90 VAL A CA 1
ATOM 722 C C . VAL A 1 90 ? -18.539 -5.543 9.480 1.00 89.06 90 VAL A C 1
ATOM 724 O O . VAL A 1 90 ? -18.093 -6.417 10.213 1.00 89.06 90 VAL A O 1
ATOM 727 N N . GLY A 1 91 ? -18.527 -4.247 9.817 1.00 87.19 91 GLY A N 1
ATOM 728 C CA . GLY A 1 91 ? -18.119 -3.746 11.132 1.00 87.19 91 GLY A CA 1
ATOM 729 C C . GLY A 1 91 ? -16.677 -3.249 11.238 1.00 87.19 91 GLY A C 1
ATOM 730 O O . GLY A 1 91 ? -16.277 -2.866 12.335 1.00 87.19 91 GLY A O 1
ATOM 731 N N . VAL A 1 92 ? -15.917 -3.204 10.136 1.00 86.69 92 VAL A N 1
ATOM 732 C CA . VAL A 1 92 ? -14.564 -2.626 10.153 1.00 86.69 92 VAL A CA 1
ATOM 733 C C . VAL A 1 92 ? -14.653 -1.141 10.486 1.00 86.69 92 VAL A C 1
ATOM 735 O O . VAL A 1 92 ? -15.404 -0.389 9.855 1.00 86.69 92 VAL A O 1
ATOM 738 N N . SER A 1 93 ? -13.876 -0.734 11.481 1.00 82.81 93 SER A N 1
ATOM 739 C CA . SER A 1 93 ? -13.876 0.602 12.058 1.00 82.81 93 SER A CA 1
ATOM 740 C C . SER A 1 93 ? -12.513 1.272 11.928 1.00 82.81 93 SER A C 1
ATOM 742 O O . SER A 1 93 ? -11.489 0.639 11.673 1.00 82.81 93 SER A O 1
ATOM 744 N N . SER A 1 94 ? -12.510 2.598 12.078 1.00 79.81 94 SER A N 1
ATOM 745 C CA . SER A 1 94 ? -11.267 3.363 12.047 1.00 79.81 94 SER A CA 1
ATOM 746 C C . SER A 1 94 ? -10.352 2.945 13.196 1.00 79.81 94 SER A C 1
ATOM 748 O O . SER A 1 94 ? -10.787 2.964 14.346 1.00 79.81 94 SER A O 1
ATOM 750 N N . GLY A 1 95 ? -9.092 2.635 12.893 1.00 76.94 95 GLY A N 1
ATOM 751 C CA . GLY A 1 95 ? -8.113 2.182 13.891 1.00 76.94 95 GLY A CA 1
ATOM 752 C C . GLY A 1 95 ? -7.992 0.663 14.027 1.00 76.94 95 GLY A C 1
ATOM 753 O O . GLY A 1 95 ? -7.124 0.201 14.767 1.00 76.94 95 GLY A O 1
ATOM 754 N N . ASP A 1 96 ? -8.797 -0.108 13.293 1.00 82.06 96 ASP A N 1
ATOM 755 C CA . ASP A 1 96 ? -8.576 -1.546 13.159 1.00 82.06 96 ASP A CA 1
ATOM 756 C C . ASP A 1 96 ? -7.234 -1.819 12.459 1.00 82.06 96 ASP A C 1
ATOM 758 O O . ASP A 1 96 ? -6.779 -1.036 11.620 1.00 82.06 96 ASP A O 1
ATOM 762 N N . VAL A 1 97 ? -6.618 -2.959 12.789 1.00 79.19 97 VAL A N 1
ATOM 763 C CA . VAL A 1 97 ? -5.338 -3.406 12.224 1.00 79.19 97 VAL A CA 1
ATOM 764 C C . VAL A 1 97 ? -5.552 -4.690 11.421 1.00 79.19 97 VAL A C 1
ATOM 766 O O . VAL A 1 97 ? -5.966 -5.710 11.972 1.00 79.19 97 VAL A O 1
ATOM 769 N N . ILE A 1 98 ? -5.231 -4.666 10.122 1.00 79.75 98 ILE A N 1
ATOM 770 C CA . ILE A 1 98 ? -5.170 -5.880 9.292 1.00 79.75 98 ILE A CA 1
ATOM 771 C C . ILE A 1 98 ? -3.896 -6.631 9.659 1.00 79.75 98 ILE A C 1
ATOM 773 O O . ILE A 1 98 ? -2.789 -6.133 9.461 1.00 79.75 98 ILE A O 1
ATOM 777 N N . LEU A 1 99 ? -4.069 -7.854 10.153 1.00 80.00 99 LEU A N 1
ATOM 778 C CA . LEU A 1 99 ? -2.962 -8.769 10.420 1.00 80.00 99 LEU A CA 1
ATOM 779 C C . LEU A 1 99 ? -2.597 -9.578 9.172 1.00 80.00 99 LEU A C 1
ATOM 781 O O . LEU A 1 99 ? -1.417 -9.725 8.862 1.00 80.00 99 LEU A O 1
ATOM 785 N N . LEU A 1 100 ? -3.607 -10.087 8.458 1.00 83.75 100 LEU A N 1
ATOM 786 C CA . LEU A 1 100 ? -3.446 -10.982 7.313 1.00 83.75 100 LEU A CA 1
ATOM 787 C C . LEU A 1 100 ? -4.521 -10.729 6.244 1.00 83.75 100 LEU A C 1
ATOM 789 O O . LEU A 1 100 ? -5.642 -10.333 6.565 1.00 83.75 100 LEU A O 1
ATOM 793 N N . ILE A 1 101 ? -4.182 -11.014 4.987 1.00 83.69 101 ILE A N 1
ATOM 794 C CA . ILE A 1 101 ? -5.092 -11.122 3.840 1.00 83.69 101 ILE A CA 1
ATOM 795 C C . ILE A 1 101 ? -4.801 -12.467 3.174 1.00 83.69 101 ILE A C 1
ATOM 797 O O . ILE A 1 101 ? -3.676 -12.677 2.735 1.00 83.69 101 ILE A O 1
ATOM 801 N N . ASP A 1 102 ? -5.784 -13.370 3.108 1.00 86.06 102 ASP A N 1
ATOM 802 C CA . ASP A 1 102 ? -5.631 -14.718 2.527 1.00 86.06 102 ASP A CA 1
ATOM 803 C C . ASP A 1 102 ? -4.361 -15.446 3.019 1.00 86.06 102 ASP A C 1
ATOM 805 O O . ASP A 1 102 ? -3.554 -15.937 2.230 1.00 86.06 102 ASP A O 1
ATOM 809 N N . ASP A 1 103 ? -4.161 -15.455 4.343 1.00 88.06 103 ASP A N 1
ATOM 810 C CA . ASP A 1 103 ? -2.991 -16.016 5.044 1.00 88.06 103 ASP A CA 1
ATOM 811 C C . ASP A 1 103 ? -1.640 -15.329 4.754 1.00 88.06 103 ASP A C 1
ATOM 813 O O . ASP A 1 103 ? -0.591 -15.796 5.201 1.00 88.06 103 ASP A O 1
ATOM 817 N N . MET A 1 104 ? -1.641 -14.194 4.054 1.00 82.31 104 MET A N 1
ATOM 818 C CA . MET A 1 104 ? -0.447 -13.402 3.748 1.00 82.31 104 MET A CA 1
ATOM 819 C C . MET A 1 104 ? -0.382 -12.145 4.609 1.00 82.31 104 MET A C 1
ATOM 821 O O . MET A 1 104 ? -1.410 -11.543 4.925 1.00 82.31 104 MET A O 1
ATOM 825 N N . GLY A 1 105 ? 0.829 -11.702 4.952 1.00 79.75 105 GLY A N 1
ATOM 826 C CA . GLY A 1 105 ? 1.015 -10.386 5.553 1.00 79.75 105 GLY A CA 1
ATOM 827 C C . GLY A 1 105 ? 0.515 -9.288 4.611 1.00 79.75 105 GLY A C 1
ATOM 828 O O . GLY A 1 105 ? 0.563 -9.430 3.390 1.00 79.75 105 GLY A O 1
ATOM 829 N N . LEU A 1 106 ? 0.047 -8.167 5.164 1.00 74.56 106 LEU A N 1
ATOM 830 C CA . LEU A 1 106 ? -0.487 -7.056 4.365 1.00 74.56 106 LEU A CA 1
ATOM 831 C C . LEU A 1 106 ? 0.508 -6.557 3.301 1.00 74.56 106 LEU A C 1
ATOM 833 O O . LEU A 1 106 ? 0.114 -6.256 2.176 1.00 74.56 106 LEU A O 1
ATOM 837 N N . TYR A 1 107 ? 1.797 -6.500 3.641 1.00 72.88 107 TYR A N 1
ATOM 838 C CA . TYR A 1 107 ? 2.849 -6.116 2.701 1.00 72.88 107 TYR A CA 1
ATOM 839 C C . TYR A 1 107 ? 3.023 -7.148 1.579 1.00 72.88 107 TYR A C 1
ATOM 841 O O . TYR A 1 107 ? 3.065 -6.759 0.415 1.00 72.88 107 TYR A O 1
ATOM 849 N N . ASP A 1 108 ? 3.014 -8.443 1.903 1.00 77.75 108 ASP A N 1
ATOM 850 C CA . ASP A 1 108 ? 3.113 -9.526 0.915 1.00 77.75 108 ASP A CA 1
ATOM 851 C C . ASP A 1 108 ? 1.902 -9.529 -0.032 1.00 77.75 108 ASP A C 1
ATOM 853 O O . ASP A 1 108 ? 2.036 -9.670 -1.249 1.00 77.75 108 ASP A O 1
ATOM 857 N N . ALA A 1 109 ? 0.704 -9.312 0.517 1.00 76.81 109 ALA A N 1
ATOM 858 C CA . ALA A 1 109 ? -0.520 -9.170 -0.260 1.00 76.81 109 ALA A CA 1
ATOM 859 C C . ALA A 1 109 ? -0.458 -7.940 -1.185 1.00 76.81 109 ALA A C 1
ATOM 861 O O . ALA A 1 109 ? -0.835 -8.020 -2.355 1.00 76.81 109 ALA A O 1
ATOM 862 N N . ALA A 1 110 ? 0.070 -6.813 -0.692 1.00 71.62 110 ALA A N 1
ATOM 863 C CA . ALA A 1 110 ? 0.242 -5.598 -1.480 1.00 71.62 110 ALA A CA 1
ATOM 864 C C . ALA A 1 110 ? 1.266 -5.769 -2.610 1.00 71.62 110 ALA A C 1
ATOM 866 O O . ALA A 1 110 ? 1.045 -5.237 -3.695 1.00 71.62 110 ALA A O 1
ATOM 867 N N . GLU A 1 111 ? 2.357 -6.510 -2.399 1.00 68.88 111 GLU A N 1
ATOM 868 C CA . GLU A 1 111 ? 3.322 -6.836 -3.458 1.00 68.88 111 GLU A 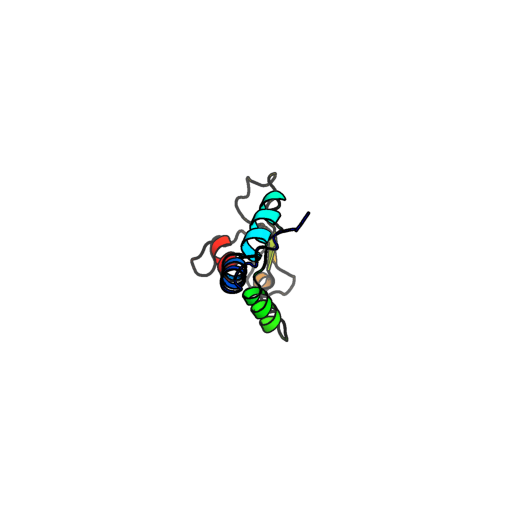CA 1
ATOM 869 C C . GLU A 1 111 ? 2.721 -7.719 -4.553 1.00 68.88 111 GLU A C 1
ATOM 871 O O . GLU A 1 111 ? 3.085 -7.590 -5.720 1.00 68.88 111 GLU A O 1
ATOM 876 N N . ARG A 1 112 ? 1.767 -8.582 -4.199 1.00 68.75 112 ARG A N 1
ATOM 877 C CA . ARG A 1 112 ? 1.098 -9.492 -5.136 1.00 68.75 112 ARG A CA 1
ATOM 878 C C . ARG A 1 112 ? 0.078 -8.798 -6.041 1.00 68.75 112 ARG A C 1
ATOM 880 O O . ARG A 1 112 ? -0.191 -9.282 -7.136 1.00 68.75 112 ARG A O 1
ATOM 887 N N . LEU A 1 113 ? -0.481 -7.681 -5.571 1.00 60.66 113 LEU A N 1
ATOM 888 C CA . LEU A 1 113 ? -1.349 -6.785 -6.344 1.00 60.66 113 LEU A CA 1
ATOM 889 C C . LEU A 1 113 ? -0.567 -5.816 -7.237 1.00 60.66 113 LEU A C 1
ATOM 891 O O . LEU A 1 113 ? -1.179 -5.090 -8.022 1.00 60.66 113 LEU A O 1
ATOM 895 N N . GLN A 1 114 ? 0.761 -5.756 -7.089 1.00 54.91 114 GLN A N 1
ATOM 896 C CA . GLN A 1 114 ? 1.603 -5.022 -8.022 1.00 54.91 114 GLN A CA 1
ATOM 897 C C . GLN A 1 114 ? 1.680 -5.822 -9.310 1.00 54.91 114 GLN A C 1
ATOM 899 O O . GLN A 1 114 ? 2.312 -6.901 -9.309 1.00 54.91 114 GLN A O 1
#

Radius of gyration: 22.44 Å; Cα contacts (8 Å, |Δi|>4): 87; chains: 1; bounding box: 66×30×58 Å

Mean predicted aligned error: 12.69 Å

pLDDT: mean 73.02, std 12.12, range [45.94, 90.0]

Secondary structure (DSSP, 8-state):
------PPPHHHHHHHHHH--HHHHHHHHHHTT--TT--PPPHHHHHHHHHHTTT-----SEEEEPPPTT-TT--SPEEEEPTTSHHHHTT--TT----EETTEEHHHHHHHT-

Solvent-accessible surface area (backbone atoms only — not comparable to full-atom values): 7152 Å² total; per-residue (Å²): 134,86,81,80,82,78,82,75,61,69,70,56,54,52,51,53,59,73,69,55,57,63,68,59,53,51,43,56,57,44,63,73,66,81,43,94,88,59,76,81,76,52,74,68,42,51,49,50,56,53,57,53,55,71,80,54,84,82,76,50,36,72,45,79,42,80,66,53,91,86,44,64,88,50,89,41,45,42,28,38,42,39,89,89,20,59,37,34,76,74,65,50,45,74,69,43,59,77,70,60,49,97,92,27,45,55,67,60,46,53,57,69,75,85

Foldseek 3Di:
DDDPPDDDDVVVVVVVVVPDPVQVVVQVVQVVVVDPVDGDQDPVLVVVVCVCPPPDPDDQQKDWADDDPVVVVLVFTFIDHDVVGNCVVVPNHTRDGDQDDPNHGPVRVVVVSD